Protein AF-B0MIW6-F1 (afdb_monomer_lite)

Structure (mmCIF, N/CA/C/O backbone):
data_AF-B0MIW6-F1
#
_entry.id   AF-B0MIW6-F1
#
loop_
_atom_site.group_PDB
_atom_site.id
_atom_site.type_symbol
_atom_site.label_atom_id
_atom_site.label_alt_id
_atom_site.label_comp_id
_atom_site.label_asym_id
_atom_site.label_entity_id
_atom_site.label_seq_id
_atom_site.pdbx_PDB_ins_code
_atom_site.Cartn_x
_atom_site.Cartn_y
_atom_site.Cartn_z
_atom_site.occupancy
_atom_site.B_iso_or_equiv
_atom_site.auth_seq_id
_atom_site.auth_comp_id
_atom_site.auth_asym_id
_atom_site.auth_atom_id
_atom_site.pdbx_PDB_model_num
ATOM 1 N N . MET A 1 1 ? -12.051 -7.399 41.836 1.00 71.19 1 MET A N 1
ATOM 2 C CA . MET A 1 1 ? -12.813 -6.845 40.697 1.00 71.19 1 MET A CA 1
ATOM 3 C C . MET A 1 1 ? -12.031 -7.025 39.399 1.00 71.19 1 MET A C 1
ATOM 5 O O . MET A 1 1 ? -12.498 -7.758 38.540 1.00 71.19 1 MET A O 1
ATOM 9 N N . GLU A 1 2 ? -10.812 -6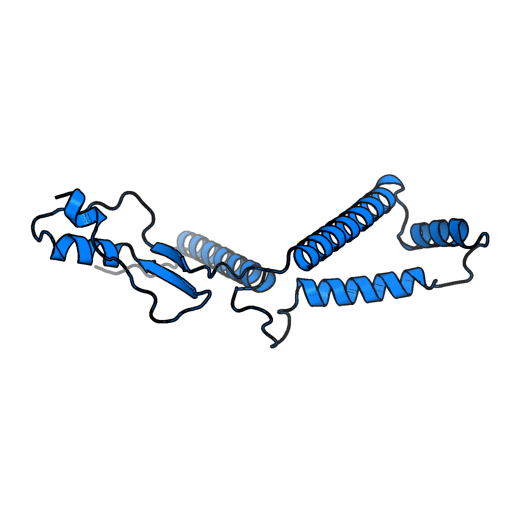.485 39.300 1.00 76.56 2 GLU A N 1
ATOM 10 C CA . GLU A 1 2 ? -9.980 -6.541 38.082 1.00 76.56 2 GLU A CA 1
ATOM 11 C C . GLU A 1 2 ? -9.798 -7.938 37.471 1.00 76.56 2 GLU A C 1
ATOM 13 O O . GLU A 1 2 ? -9.901 -8.100 36.260 1.00 76.56 2 GLU A O 1
ATOM 18 N N . GLN A 1 3 ? -9.556 -8.963 38.292 1.00 78.12 3 GLN A N 1
ATOM 19 C CA . GLN A 1 3 ? -9.298 -10.321 37.799 1.00 78.12 3 GLN A CA 1
ATOM 20 C C . GLN A 1 3 ? -10.524 -10.940 37.106 1.00 78.12 3 GLN A C 1
ATOM 22 O O . GLN A 1 3 ? -10.390 -11.562 36.059 1.00 78.12 3 GLN A O 1
ATOM 27 N N . LYS A 1 4 ? -11.732 -10.673 37.626 1.00 77.81 4 LYS A N 1
ATOM 28 C CA . LYS A 1 4 ? -12.996 -11.130 37.023 1.00 77.81 4 LYS A CA 1
ATOM 29 C C . LYS A 1 4 ? -13.295 -10.420 35.703 1.00 77.81 4 LYS A C 1
ATOM 31 O O . LYS A 1 4 ? -13.831 -11.035 34.793 1.00 77.81 4 LYS A O 1
ATOM 36 N N . VAL A 1 5 ? -12.930 -9.140 35.601 1.00 81.94 5 VAL A N 1
ATOM 37 C CA . VAL A 1 5 ? -13.078 -8.354 34.367 1.00 81.94 5 VAL A CA 1
ATOM 38 C C . VAL A 1 5 ? -12.097 -8.833 33.293 1.00 81.94 5 VAL A C 1
ATOM 40 O O . VAL A 1 5 ? -12.486 -8.973 32.141 1.00 81.94 5 VAL A O 1
ATOM 43 N N . LYS A 1 6 ? -10.847 -9.151 33.660 1.00 81.38 6 LYS A N 1
ATOM 44 C CA . LYS A 1 6 ? -9.834 -9.665 32.717 1.00 81.38 6 LYS A CA 1
ATOM 45 C C . LYS A 1 6 ? -10.194 -11.024 32.113 1.00 81.38 6 LYS A C 1
ATOM 47 O O . LYS A 1 6 ? -9.822 -11.297 30.978 1.00 81.38 6 LYS A O 1
ATOM 52 N N . GLU A 1 7 ? -10.892 -11.870 32.861 1.00 84.62 7 GLU A N 1
ATOM 53 C CA . GLU A 1 7 ? -11.321 -13.199 32.404 1.00 84.62 7 GLU A CA 1
ATOM 54 C C . GLU A 1 7 ? -12.681 -13.182 31.687 1.00 84.62 7 GLU A C 1
ATOM 56 O O . GLU A 1 7 ? -13.115 -14.201 31.141 1.00 84.62 7 GLU A O 1
ATOM 61 N N . ALA A 1 8 ? -13.363 -12.033 31.668 1.00 84.31 8 ALA A N 1
ATOM 62 C CA . ALA A 1 8 ? -14.667 -11.896 31.045 1.00 84.31 8 ALA A CA 1
ATOM 63 C C . ALA A 1 8 ? -14.569 -12.069 29.525 1.00 84.31 8 ALA A C 1
ATOM 65 O O . ALA A 1 8 ? -13.761 -11.437 28.840 1.00 84.31 8 ALA A O 1
ATOM 66 N N . LYS A 1 9 ? -15.428 -12.930 28.975 1.00 82.25 9 LYS A N 1
ATOM 67 C CA . LYS A 1 9 ? -15.506 -13.131 27.529 1.00 82.25 9 LYS A CA 1
ATOM 68 C C . LYS A 1 9 ? -16.224 -11.948 26.898 1.00 82.25 9 LYS A C 1
ATOM 70 O O . LYS A 1 9 ? -17.437 -11.830 27.007 1.00 82.25 9 LYS A O 1
ATOM 75 N N . LEU A 1 10 ? -15.463 -11.112 26.208 1.00 83.12 10 LEU A N 1
ATOM 76 C CA . LEU A 1 10 ? -15.995 -9.948 25.512 1.00 83.12 10 LEU A CA 1
ATOM 77 C C . LEU A 1 10 ? -16.726 -10.320 24.215 1.00 83.12 10 LEU A C 1
ATOM 79 O O . LEU A 1 10 ? -17.804 -9.808 23.929 1.00 83.12 10 LEU A O 1
ATOM 83 N N . PHE A 1 11 ? -16.125 -11.200 23.414 1.00 80.75 11 PHE A N 1
ATOM 84 C CA . PHE A 1 11 ? -16.628 -11.535 22.089 1.00 80.75 11 PHE A CA 1
ATOM 85 C C . PHE A 1 11 ? -16.240 -12.957 21.683 1.00 80.75 11 PHE A C 1
ATOM 87 O O . PHE A 1 11 ? -15.196 -13.473 22.090 1.00 80.75 11 PHE A O 1
ATOM 94 N N . HIS A 1 12 ? -17.090 -13.598 20.882 1.00 78.12 12 HIS A N 1
ATOM 95 C CA . HIS A 1 12 ? -16.858 -14.935 20.352 1.00 78.12 12 HIS A CA 1
ATOM 96 C C . HIS A 1 12 ? -17.161 -14.965 18.855 1.00 78.12 12 HIS A C 1
ATOM 98 O O . HIS A 1 12 ? -18.301 -14.742 18.448 1.00 78.12 12 HIS A O 1
ATOM 104 N N . PHE A 1 13 ? -16.148 -15.290 18.052 1.00 76.88 13 PHE A N 1
ATOM 105 C CA . PHE A 1 13 ? -16.298 -15.487 16.613 1.00 76.88 13 PHE A CA 1
ATOM 106 C C . PHE A 1 13 ? -17.179 -16.712 16.339 1.00 76.88 13 PHE A C 1
ATOM 108 O O . PHE A 1 13 ? -16.883 -17.814 16.803 1.00 76.88 13 PHE A O 1
ATOM 115 N N . LYS A 1 14 ? -18.281 -16.525 15.600 1.00 68.56 14 LYS A N 1
ATOM 116 C CA . LYS A 1 14 ? -19.232 -17.607 15.278 1.00 68.56 14 LYS A CA 1
ATOM 117 C C . LYS A 1 14 ? -18.719 -18.553 14.191 1.00 68.56 14 LYS A C 1
ATOM 119 O O . LYS A 1 14 ? -19.185 -19.690 14.121 1.00 68.56 14 LYS A O 1
ATOM 124 N N . LYS A 1 15 ? -17.797 -18.107 13.337 1.00 66.56 15 LYS A N 1
ATOM 125 C CA . LYS A 1 15 ? -17.209 -18.910 12.262 1.00 66.56 15 LYS A CA 1
ATOM 126 C C . LYS A 1 15 ? -15.709 -19.098 12.473 1.00 66.56 15 LYS A C 1
ATOM 128 O O . LYS A 1 15 ? -15.025 -18.266 13.059 1.00 66.56 15 LYS A O 1
ATOM 133 N N . ARG A 1 16 ? -15.211 -20.232 11.974 1.00 58.59 16 ARG A N 1
ATOM 134 C CA . ARG A 1 16 ? -13.782 -20.476 11.753 1.00 58.59 16 ARG A CA 1
ATOM 135 C C . ARG A 1 16 ? -13.414 -19.899 10.389 1.00 58.59 16 ARG A C 1
ATOM 137 O O . ARG A 1 16 ? -14.005 -20.302 9.387 1.00 58.59 16 ARG A O 1
ATOM 144 N N . GLY A 1 17 ? -12.520 -18.920 10.377 1.00 60.94 17 GLY A N 1
ATOM 145 C CA . GLY A 1 17 ? -12.056 -18.231 9.180 1.00 60.94 17 GLY A CA 1
ATOM 146 C C . GLY A 1 17 ? -11.331 -16.932 9.524 1.00 60.94 17 GLY A C 1
ATOM 147 O O . GLY A 1 17 ? -11.338 -16.492 10.674 1.00 60.94 17 GLY A O 1
ATOM 148 N N . ASN A 1 18 ? -10.694 -16.326 8.519 1.00 60.25 18 ASN A N 1
ATOM 149 C CA . ASN A 1 18 ? -10.123 -14.988 8.649 1.00 60.25 18 ASN A CA 1
ATOM 150 C C . ASN A 1 18 ? -11.259 -13.958 8.710 1.00 60.25 18 ASN A C 1
ATOM 152 O O . ASN A 1 18 ? -11.697 -13.468 7.673 1.00 60.25 18 ASN A O 1
ATOM 156 N N . GLU A 1 19 ? -11.751 -13.659 9.909 1.00 70.12 19 GLU A N 1
ATOM 157 C CA . GLU A 1 19 ? -12.807 -12.669 10.133 1.00 70.12 19 GLU A CA 1
ATOM 158 C C . GLU A 1 19 ? -12.241 -11.420 10.816 1.00 70.12 19 GLU A C 1
ATOM 160 O O . GLU A 1 19 ? -11.416 -11.487 11.733 1.00 70.12 19 GLU A O 1
ATOM 165 N N . ARG A 1 20 ? -12.698 -10.261 10.336 1.00 77.69 20 ARG A N 1
ATOM 166 C CA . ARG A 1 20 ? -12.446 -8.945 10.917 1.00 77.69 20 ARG A CA 1
ATOM 167 C C . ARG A 1 20 ? -13.773 -8.418 11.433 1.00 77.69 20 ARG A C 1
ATOM 169 O O . ARG A 1 20 ? -14.681 -8.193 10.639 1.00 77.69 20 ARG A O 1
ATOM 176 N N . GLU A 1 21 ? -13.855 -8.162 12.729 1.00 81.19 21 GLU A N 1
ATOM 177 C CA . GLU A 1 21 ? -15.021 -7.518 13.326 1.00 81.19 21 GLU A CA 1
ATOM 178 C C . GLU A 1 21 ? -14.631 -6.228 14.039 1.00 81.19 21 GLU A C 1
ATOM 180 O O . GLU A 1 21 ? -13.548 -6.109 14.615 1.00 81.19 21 GLU A O 1
ATOM 185 N N . ILE A 1 22 ? -15.522 -5.244 13.963 1.00 84.44 22 ILE A N 1
ATOM 186 C CA . ILE A 1 22 ? -15.401 -3.978 14.681 1.00 84.44 22 ILE A CA 1
ATOM 187 C C . ILE A 1 22 ? -16.253 -4.109 15.936 1.00 84.44 22 ILE A C 1
ATOM 189 O O . ILE A 1 22 ? -17.450 -4.381 15.850 1.00 84.44 22 ILE A O 1
ATOM 193 N N . ILE A 1 23 ? -15.631 -3.942 17.097 1.00 86.44 23 ILE A N 1
ATOM 194 C CA . ILE A 1 23 ? -16.291 -4.014 18.394 1.00 86.44 23 ILE A CA 1
ATOM 195 C C . ILE A 1 23 ? -16.258 -2.624 19.012 1.00 86.44 23 ILE A C 1
ATOM 197 O O . ILE A 1 23 ? -15.194 -2.025 19.163 1.00 86.44 23 ILE A O 1
ATOM 201 N N . SER A 1 24 ? -17.435 -2.140 19.399 1.00 88.25 24 SER A N 1
ATOM 202 C CA . SER A 1 24 ? -17.553 -0.896 20.148 1.00 88.25 24 SER A CA 1
ATOM 203 C C . SER A 1 24 ? -17.189 -1.096 21.613 1.00 88.25 24 SER A C 1
ATOM 205 O O . SER A 1 24 ? -17.552 -2.104 22.231 1.00 88.25 24 SER A O 1
ATOM 207 N N . ILE A 1 25 ? -16.534 -0.100 22.207 1.00 88.62 25 ILE A N 1
ATOM 208 C CA . ILE A 1 25 ? -16.198 -0.051 23.629 1.00 88.62 25 ILE A CA 1
ATOM 209 C C . ILE A 1 25 ? -17.440 -0.199 24.502 1.00 88.62 25 ILE A C 1
ATOM 211 O O . ILE A 1 25 ? -17.364 -0.792 25.575 1.00 88.62 25 ILE A O 1
ATOM 215 N N . LEU A 1 26 ? -18.607 0.242 24.022 1.00 88.69 26 LEU A N 1
ATOM 216 C CA . LEU A 1 26 ? -19.876 0.082 24.728 1.00 88.69 26 LEU A CA 1
ATOM 217 C C . LEU A 1 26 ? -20.187 -1.389 25.029 1.00 88.69 26 LEU A C 1
ATOM 219 O O . LEU A 1 26 ? -20.735 -1.683 26.089 1.00 88.69 26 LEU A O 1
ATOM 223 N N . LYS A 1 27 ? -19.761 -2.323 24.166 1.00 86.81 27 LYS A N 1
ATOM 224 C CA . LYS A 1 27 ? -19.891 -3.760 24.430 1.00 86.81 27 LYS A CA 1
ATOM 225 C C . LYS A 1 27 ? -19.025 -4.203 25.608 1.00 86.81 27 LYS A C 1
ATOM 227 O O . LYS A 1 27 ? -19.455 -5.021 26.414 1.00 86.81 27 LYS A O 1
ATOM 232 N N . ALA A 1 28 ? -17.826 -3.638 25.743 1.00 86.38 28 ALA A N 1
ATOM 233 C CA . ALA A 1 28 ? -16.974 -3.882 26.901 1.00 86.38 28 ALA A CA 1
ATOM 234 C C . ALA A 1 28 ? -17.563 -3.263 28.175 1.00 86.38 28 ALA A C 1
ATOM 236 O O . ALA A 1 28 ? -17.564 -3.913 29.218 1.00 86.38 28 ALA A O 1
ATOM 237 N N . V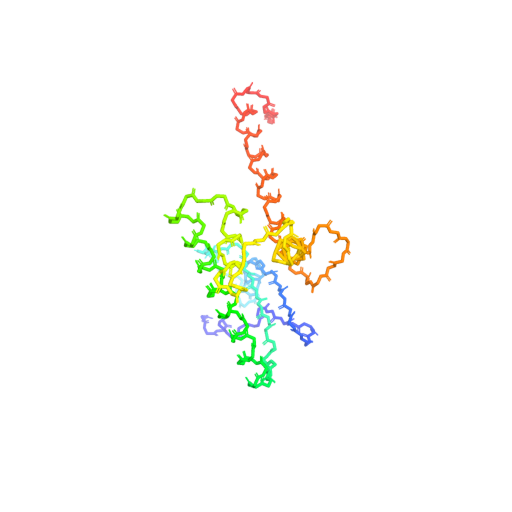AL A 1 29 ? -18.126 -2.052 28.088 1.00 88.06 29 VAL A N 1
ATOM 238 C CA . VAL A 1 29 ? -18.816 -1.410 29.219 1.00 88.06 29 VAL A CA 1
ATOM 239 C C . VAL A 1 29 ? -20.012 -2.245 29.684 1.00 88.06 29 VAL A C 1
ATOM 241 O O . VAL A 1 29 ? -20.199 -2.413 30.886 1.00 88.06 29 VAL A O 1
ATOM 244 N N . GLU A 1 30 ? -20.797 -2.798 28.756 1.00 87.19 30 GLU A N 1
ATOM 245 C CA . GLU A 1 30 ? -21.926 -3.686 29.057 1.00 87.19 30 GLU A CA 1
ATOM 246 C C . GLU A 1 30 ? -21.468 -4.920 29.849 1.00 87.19 30 GLU A C 1
ATOM 248 O O . GLU A 1 30 ? -21.987 -5.174 30.935 1.00 87.19 30 GLU A O 1
ATOM 253 N N . VAL A 1 31 ? -20.427 -5.619 29.380 1.00 86.94 31 VAL A N 1
ATOM 254 C CA . VAL A 1 31 ? -19.875 -6.803 30.065 1.00 86.94 31 VAL A CA 1
ATOM 255 C C . VAL A 1 31 ? -19.316 -6.453 31.451 1.00 86.94 31 VAL A C 1
ATOM 257 O O . VAL A 1 31 ? -19.496 -7.212 32.402 1.00 86.94 31 VAL A O 1
ATOM 260 N N . ILE A 1 32 ? -18.671 -5.292 31.612 1.00 87.81 32 ILE A N 1
ATOM 261 C CA . ILE A 1 32 ? -18.179 -4.837 32.925 1.00 87.81 32 ILE A CA 1
ATOM 262 C C . ILE A 1 32 ? -19.351 -4.568 33.879 1.00 87.81 32 ILE A C 1
ATOM 264 O O . ILE A 1 32 ? -19.305 -4.984 35.038 1.00 87.81 32 ILE A O 1
ATOM 268 N N . LYS A 1 33 ? -20.422 -3.930 33.391 1.00 86.88 33 LYS A N 1
ATOM 269 C CA . LYS A 1 33 ? -21.622 -3.629 34.186 1.00 86.88 33 LYS A CA 1
ATOM 270 C C . LYS A 1 33 ? -22.442 -4.869 34.550 1.00 86.88 33 LYS A C 1
ATOM 272 O O . LYS A 1 33 ? -23.119 -4.858 35.577 1.00 86.88 33 LYS A O 1
ATOM 277 N N . GLU A 1 34 ? -22.382 -5.940 33.757 1.00 86.75 34 GLU A N 1
ATOM 278 C CA . GLU A 1 34 ? -22.959 -7.240 34.132 1.00 86.75 34 GLU A CA 1
ATOM 279 C C . GLU A 1 34 ? -22.239 -7.867 35.336 1.00 86.75 34 GLU A C 1
ATOM 281 O O . GLU A 1 34 ? -22.879 -8.509 36.172 1.00 86.75 34 GLU A O 1
ATOM 286 N N . ILE A 1 35 ? -20.924 -7.658 35.454 1.00 85.62 35 ILE A N 1
ATOM 287 C CA . ILE A 1 35 ? -20.109 -8.168 36.567 1.00 85.62 35 ILE A CA 1
ATOM 288 C C . ILE A 1 35 ? -20.297 -7.307 37.821 1.00 85.62 35 ILE A C 1
ATOM 290 O O . ILE A 1 35 ? -20.392 -7.850 38.924 1.00 85.62 35 ILE A O 1
ATOM 294 N N . ASP A 1 36 ? -20.342 -5.982 37.664 1.00 86.38 36 ASP A N 1
ATOM 295 C CA . ASP A 1 36 ? -20.560 -5.035 38.756 1.00 86.38 36 ASP A CA 1
ATOM 296 C C . ASP A 1 36 ? -21.387 -3.825 38.298 1.00 86.38 36 ASP A C 1
ATOM 298 O O . ASP A 1 36 ? -20.921 -2.957 37.561 1.00 86.38 36 ASP A O 1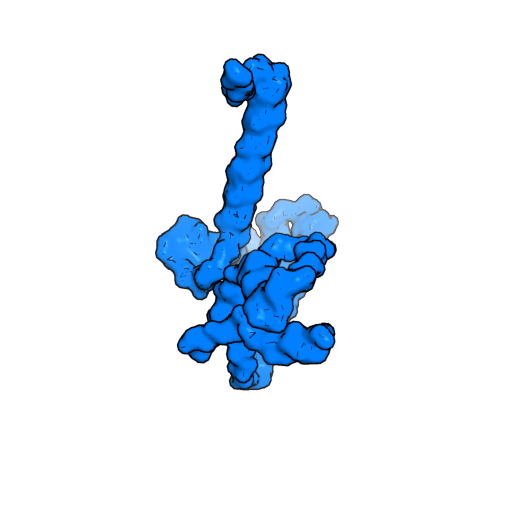
ATOM 302 N N . LYS A 1 37 ? -22.626 -3.743 38.793 1.00 83.12 37 LYS A N 1
ATOM 303 C CA . LYS A 1 37 ? -23.570 -2.668 38.453 1.00 83.12 37 LYS A CA 1
ATOM 304 C C . LYS A 1 37 ? -23.201 -1.311 39.055 1.00 83.12 37 LYS A C 1
ATOM 306 O O . LYS A 1 37 ? -23.746 -0.302 38.618 1.00 83.12 37 LYS A O 1
ATOM 311 N N . THR A 1 38 ? -22.332 -1.285 40.064 1.00 84.38 38 THR A N 1
ATOM 312 C CA . THR A 1 38 ? -21.901 -0.059 40.751 1.00 84.38 38 THR A CA 1
ATOM 313 C C . THR A 1 38 ? -20.591 0.505 40.210 1.00 84.38 38 THR A C 1
ATOM 315 O O . THR A 1 38 ? -20.181 1.587 40.620 1.00 84.38 38 THR A O 1
ATOM 318 N N . ALA A 1 39 ? -19.947 -0.196 39.274 1.00 83.06 39 ALA A N 1
ATOM 319 C CA . ALA A 1 39 ? -18.700 0.246 38.674 1.00 83.06 39 ALA A CA 1
ATOM 320 C C . ALA A 1 39 ? -18.922 1.420 37.706 1.00 83.06 39 ALA A C 1
ATOM 322 O O . ALA A 1 39 ? -19.706 1.335 36.754 1.00 83.06 39 ALA A O 1
ATOM 323 N N . GLU A 1 40 ? -18.182 2.504 37.922 1.00 83.81 40 GLU A N 1
ATOM 324 C CA . GLU A 1 40 ? -18.067 3.605 36.972 1.00 83.81 40 GLU A CA 1
ATOM 325 C C . GLU A 1 40 ? -16.968 3.277 35.954 1.00 83.81 40 GLU A C 1
ATOM 327 O O . GLU A 1 40 ? -15.837 2.955 36.323 1.00 83.81 40 GLU A O 1
ATOM 332 N N . VAL A 1 41 ? -17.307 3.318 34.664 1.00 85.06 41 VAL A N 1
ATOM 333 C CA . VAL A 1 41 ? -16.377 2.991 33.577 1.00 85.06 41 VAL A CA 1
ATOM 334 C C . VAL A 1 41 ? -16.057 4.261 32.809 1.00 85.06 41 VAL A C 1
ATOM 336 O O . VAL A 1 41 ? -16.937 4.844 32.179 1.00 85.06 41 VAL A O 1
ATOM 339 N N . VAL A 1 42 ? -14.788 4.659 32.838 1.00 87.44 42 VAL A N 1
ATOM 340 C CA . VAL A 1 42 ? -14.260 5.786 32.066 1.00 87.44 42 VAL A CA 1
ATOM 341 C C . VAL A 1 42 ? -13.413 5.226 30.929 1.00 87.44 42 VAL A C 1
ATOM 343 O O . VAL A 1 42 ? -12.403 4.564 31.170 1.00 87.44 42 VAL A O 1
ATOM 346 N N . ASN A 1 43 ? -13.827 5.471 29.684 1.00 87.38 43 ASN A N 1
ATOM 347 C CA . ASN A 1 43 ? -13.031 5.096 28.521 1.00 87.38 43 ASN A CA 1
ATOM 348 C C . ASN A 1 43 ? -11.854 6.073 28.359 1.00 87.38 43 ASN A C 1
ATOM 350 O O . ASN A 1 43 ? -12.067 7.274 28.230 1.00 87.38 43 ASN A O 1
ATOM 354 N N . MET A 1 44 ? -10.624 5.554 28.349 1.00 89.19 44 MET A N 1
ATOM 355 C CA . MET A 1 44 ? -9.407 6.331 28.060 1.00 89.19 44 MET A CA 1
ATOM 356 C C . MET A 1 44 ? -8.829 6.041 26.663 1.00 89.19 44 MET A C 1
ATOM 358 O O . MET A 1 44 ? -7.762 6.548 26.325 1.00 89.19 44 MET A O 1
ATOM 362 N N . GLY A 1 45 ? -9.483 5.185 25.873 1.00 86.88 45 GLY A N 1
ATOM 363 C CA . GLY A 1 45 ? -9.014 4.727 24.567 1.00 86.88 45 GLY A CA 1
ATOM 364 C C . GLY A 1 45 ? -10.011 4.990 23.432 1.00 86.88 45 GLY A C 1
ATOM 365 O O . GLY A 1 45 ? -10.977 5.731 23.608 1.00 86.88 45 GLY A O 1
ATOM 366 N N . PRO A 1 46 ? -9.783 4.380 22.256 1.00 86.81 46 PRO A N 1
ATOM 367 C CA . PRO A 1 46 ? -10.686 4.489 21.113 1.00 86.81 46 PRO A CA 1
ATOM 368 C C . PRO A 1 46 ? -12.097 3.987 21.441 1.00 86.81 46 PRO A C 1
ATOM 370 O O . PRO A 1 46 ? -12.261 3.042 22.213 1.00 86.81 46 PRO A O 1
ATOM 373 N N . GLU A 1 47 ? -13.113 4.603 20.837 1.00 89.56 47 GLU A N 1
ATOM 374 C CA . GLU A 1 47 ? -14.514 4.193 21.010 1.00 89.56 47 GLU A CA 1
ATOM 375 C C . GLU A 1 47 ? -14.827 2.873 20.304 1.00 89.56 47 GLU A C 1
ATOM 377 O O . GLU A 1 47 ? -15.630 2.090 20.801 1.00 89.56 47 GLU A O 1
ATOM 382 N N . ASP A 1 48 ? -14.133 2.584 19.206 1.00 89.31 48 ASP A N 1
ATOM 383 C CA . ASP A 1 48 ? -14.247 1.334 18.469 1.00 89.31 48 ASP A CA 1
ATOM 384 C C . ASP A 1 48 ? -12.859 0.738 18.232 1.00 89.31 48 ASP A C 1
ATOM 386 O O . ASP A 1 48 ? -11.882 1.443 17.962 1.00 89.31 48 ASP A O 1
ATOM 390 N N . PHE A 1 49 ? -12.766 -0.586 18.304 1.00 86.94 49 PHE A N 1
ATOM 391 C CA . PHE A 1 49 ? -11.543 -1.322 18.007 1.00 86.94 49 PHE A CA 1
ATOM 392 C C . PHE A 1 49 ? -11.835 -2.521 17.115 1.00 86.94 49 PHE A C 1
ATOM 394 O O . PHE A 1 49 ? -12.926 -3.086 17.102 1.00 86.94 49 PHE A O 1
ATOM 401 N N . ILE A 1 50 ? -10.830 -2.912 16.339 1.00 86.44 50 ILE A N 1
ATOM 402 C CA . ILE A 1 50 ? -10.961 -3.980 15.356 1.00 86.44 50 ILE A CA 1
ATOM 403 C C . ILE A 1 50 ? -10.299 -5.239 15.907 1.00 86.44 50 ILE A C 1
ATOM 405 O O . ILE A 1 50 ? -9.115 -5.223 16.246 1.00 86.44 50 ILE A O 1
ATOM 409 N N . VAL A 1 51 ? -11.044 -6.341 15.953 1.00 85.25 51 VAL A N 1
ATOM 410 C CA . VAL A 1 51 ? -10.525 -7.657 16.329 1.00 85.25 51 VAL A CA 1
ATOM 411 C C . VAL A 1 51 ? -10.427 -8.521 15.081 1.00 85.25 51 VAL A C 1
ATOM 413 O O . VAL A 1 51 ? -11.403 -8.724 14.360 1.00 85.25 51 VAL A O 1
ATOM 416 N N . TYR A 1 52 ? -9.225 -9.030 14.833 1.00 80.00 52 TYR A N 1
ATOM 417 C CA . TYR A 1 52 ? -8.934 -9.909 13.710 1.00 80.00 52 TYR A CA 1
ATOM 418 C C . TYR A 1 52 ? -8.688 -11.322 14.221 1.00 80.00 52 TYR A C 1
ATOM 420 O O . TYR A 1 52 ? -7.725 -11.560 14.955 1.00 80.00 52 TYR A O 1
ATOM 428 N N . LEU A 1 53 ? -9.517 -12.271 13.795 1.00 77.06 53 LEU A N 1
ATOM 429 C CA . LEU A 1 53 ? -9.203 -13.685 13.927 1.00 77.06 53 LEU A CA 1
ATOM 430 C C . LEU A 1 53 ? -8.400 -14.091 12.695 1.00 77.06 53 LEU A C 1
ATOM 432 O O . LEU A 1 53 ? -8.928 -14.098 11.589 1.00 77.06 53 LEU A O 1
ATOM 436 N N . LYS A 1 54 ? -7.118 -14.413 12.871 1.00 69.69 54 LYS A N 1
ATOM 437 C CA . LYS A 1 54 ? -6.286 -14.937 11.785 1.00 69.69 54 LYS A CA 1
ATOM 438 C C . LYS A 1 54 ? -6.040 -16.417 12.007 1.00 69.69 54 LYS A C 1
ATOM 440 O O . LYS A 1 54 ? -5.340 -16.796 12.947 1.00 69.69 54 LYS A O 1
ATOM 445 N N . GLU A 1 55 ? -6.577 -17.255 11.129 1.00 68.00 55 GLU A N 1
ATOM 446 C CA . GLU A 1 55 ? -6.189 -18.659 11.107 1.00 68.00 55 GLU A CA 1
ATOM 447 C C . GLU A 1 55 ? -4.742 -18.745 10.617 1.00 68.00 55 GLU A C 1
ATOM 449 O O . GLU A 1 55 ? -4.398 -18.279 9.525 1.00 68.00 55 GLU A O 1
ATOM 454 N N . VAL A 1 56 ? -3.865 -19.322 11.442 1.00 61.84 56 VAL A N 1
ATOM 455 C CA . VAL A 1 56 ? -2.470 -19.568 11.066 1.00 61.84 56 VAL A CA 1
ATOM 456 C C . VAL A 1 56 ? -2.459 -20.702 10.045 1.00 61.84 56 VAL A C 1
ATOM 458 O O . VAL A 1 56 ? -2.242 -21.868 10.367 1.00 61.84 56 VAL A O 1
ATOM 461 N N . THR A 1 57 ? -2.731 -20.358 8.790 1.00 61.69 57 THR A N 1
ATOM 462 C CA . THR A 1 57 ? -2.535 -21.269 7.669 1.00 61.69 57 THR A CA 1
ATOM 463 C C . THR A 1 57 ? -1.038 -21.511 7.537 1.00 61.69 57 THR A C 1
ATOM 465 O O . THR A 1 57 ? -0.259 -2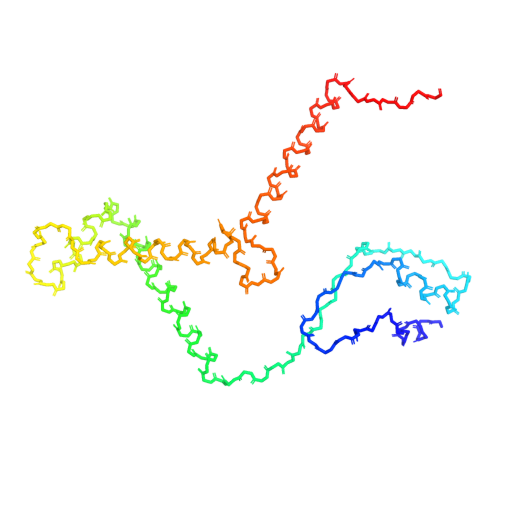0.585 7.306 1.00 61.69 57 THR A O 1
ATOM 468 N N . GLN A 1 58 ? -0.627 -22.765 7.707 1.00 59.81 58 GLN A N 1
ATOM 469 C CA . GLN A 1 58 ? 0.737 -23.213 7.446 1.00 59.81 58 GLN A CA 1
ATOM 470 C C . GLN A 1 58 ? 0.971 -23.175 5.928 1.00 59.81 58 GLN A C 1
ATOM 472 O O . GLN A 1 58 ? 0.790 -24.175 5.231 1.00 59.81 58 GLN A O 1
ATOM 477 N N . GLU A 1 59 ? 1.321 -22.005 5.384 1.00 63.75 59 GLU A N 1
ATOM 478 C CA . GLU A 1 59 ? 1.762 -21.918 3.992 1.00 63.75 59 GLU A CA 1
ATOM 479 C C . GLU A 1 59 ? 3.030 -22.765 3.799 1.00 63.75 59 GLU A C 1
ATOM 481 O O . GLU A 1 59 ? 3.930 -22.810 4.644 1.00 63.75 59 GLU A O 1
ATOM 486 N N . LYS A 1 60 ? 3.128 -23.441 2.650 1.00 77.44 60 LYS A N 1
ATOM 487 C CA . LYS A 1 60 ? 4.335 -24.190 2.290 1.00 77.44 60 LYS A CA 1
ATOM 488 C C . LYS A 1 60 ? 5.502 -23.204 2.177 1.00 77.44 60 LYS A C 1
ATOM 490 O O . LYS A 1 60 ? 5.471 -22.313 1.330 1.00 77.44 60 LYS A O 1
ATOM 495 N N . LYS A 1 61 ? 6.555 -23.396 2.982 1.00 81.44 61 LYS A N 1
ATOM 496 C CA . LYS A 1 61 ? 7.720 -22.488 3.069 1.00 81.44 61 LYS A CA 1
ATOM 497 C C . LYS A 1 61 ? 8.300 -22.098 1.700 1.00 81.44 61 LYS A C 1
ATOM 499 O O . LYS A 1 61 ? 8.646 -20.941 1.497 1.00 81.44 61 LYS A O 1
ATOM 504 N N . TRP A 1 62 ? 8.354 -23.028 0.741 1.00 86.75 62 TRP A N 1
ATOM 505 C CA . TRP A 1 62 ? 8.882 -22.763 -0.606 1.00 86.75 62 TRP A CA 1
ATOM 506 C C . TRP A 1 62 ? 8.056 -21.737 -1.397 1.00 86.75 62 TRP A C 1
ATOM 508 O O . TRP A 1 62 ? 8.628 -20.897 -2.086 1.00 86.75 62 TRP A O 1
ATOM 518 N N . ALA A 1 63 ? 6.725 -21.758 -1.269 1.00 85.44 63 ALA A N 1
ATOM 519 C CA . ALA A 1 63 ? 5.848 -20.815 -1.959 1.00 85.44 63 ALA A CA 1
ATOM 520 C C . ALA A 1 63 ? 6.028 -19.398 -1.395 1.00 85.44 63 ALA A C 1
ATOM 522 O O . ALA A 1 63 ? 6.026 -18.426 -2.145 1.00 85.44 63 ALA A O 1
ATOM 523 N N . HIS A 1 64 ? 6.264 -19.288 -0.085 1.00 85.25 64 HIS A N 1
ATOM 524 C CA . HIS A 1 64 ? 6.580 -18.021 0.567 1.00 85.25 64 HIS A CA 1
ATOM 525 C C . HIS A 1 64 ? 7.914 -17.440 0.073 1.00 85.25 64 HIS A C 1
ATOM 527 O O . HIS A 1 64 ? 7.975 -16.269 -0.293 1.00 85.25 64 HIS A O 1
ATOM 533 N N . TYR A 1 65 ? 8.969 -18.258 -0.021 1.00 90.19 65 TYR A N 1
ATOM 534 C CA . TYR A 1 65 ? 10.253 -17.810 -0.578 1.00 90.19 65 TYR A CA 1
ATOM 535 C C . TYR A 1 65 ? 10.145 -17.387 -2.046 1.00 90.19 65 TYR A C 1
ATOM 537 O O . TYR A 1 65 ? 10.744 -16.384 -2.424 1.00 90.19 65 TYR A O 1
ATOM 545 N N . LEU A 1 66 ? 9.351 -18.091 -2.859 1.00 91.62 66 LEU A N 1
ATOM 546 C CA . LEU A 1 66 ? 9.115 -17.707 -4.252 1.00 91.62 66 LEU A CA 1
ATOM 547 C C . LEU A 1 66 ? 8.395 -16.352 -4.357 1.00 91.62 66 LEU A C 1
ATOM 549 O O . LEU A 1 66 ? 8.794 -15.517 -5.166 1.00 91.62 66 LEU A O 1
ATOM 553 N N . LYS A 1 67 ? 7.382 -16.101 -3.511 1.00 88.19 67 LYS A N 1
ATOM 554 C CA . LYS A 1 67 ? 6.709 -14.792 -3.423 1.00 88.19 67 LYS A CA 1
ATOM 555 C C . LYS A 1 67 ? 7.707 -13.685 -3.063 1.00 88.19 67 LYS A C 1
ATOM 557 O O . LYS A 1 67 ? 7.732 -12.661 -3.738 1.00 88.19 67 LYS A O 1
ATOM 562 N N . ILE A 1 68 ? 8.552 -13.905 -2.050 1.00 92.06 68 ILE A N 1
ATOM 563 C CA . ILE A 1 68 ? 9.586 -12.936 -1.646 1.00 92.06 68 ILE A CA 1
ATOM 564 C C . ILE A 1 68 ? 10.546 -12.661 -2.803 1.00 92.06 68 ILE A C 1
ATOM 566 O O . ILE A 1 68 ? 10.786 -11.503 -3.126 1.00 92.06 68 ILE A O 1
ATOM 570 N N . ALA A 1 69 ? 11.064 -13.706 -3.451 1.00 94.25 69 ALA A N 1
ATOM 571 C CA . ALA A 1 69 ? 11.971 -13.556 -4.584 1.00 94.25 69 ALA A CA 1
ATOM 572 C C . ALA A 1 69 ? 11.324 -12.747 -5.720 1.00 94.25 69 ALA A C 1
ATOM 574 O O . ALA A 1 69 ? 11.961 -11.853 -6.270 1.00 94.25 69 ALA A O 1
ATOM 575 N N . GLY A 1 70 ? 10.045 -12.997 -6.018 1.00 92.25 70 GLY A N 1
ATOM 576 C CA . GLY A 1 70 ? 9.276 -12.211 -6.983 1.00 92.25 70 GLY A CA 1
ATOM 577 C C . GLY A 1 70 ? 9.191 -10.730 -6.606 1.00 92.25 70 GLY A C 1
ATOM 578 O O . GLY A 1 70 ? 9.502 -9.874 -7.431 1.00 92.25 70 GLY A O 1
ATOM 579 N N . VAL A 1 71 ? 8.846 -10.420 -5.352 1.00 91.81 71 VAL A N 1
ATOM 580 C CA . VAL A 1 71 ? 8.797 -9.033 -4.852 1.00 91.81 71 VAL A CA 1
ATOM 581 C C . VAL A 1 71 ? 10.170 -8.363 -4.944 1.00 91.81 71 VAL A C 1
ATOM 583 O O . VAL A 1 71 ? 10.262 -7.234 -5.419 1.00 91.81 71 VAL A O 1
ATOM 586 N N . CYS A 1 72 ? 11.243 -9.057 -4.555 1.00 95.06 72 CYS A N 1
ATOM 587 C CA . CYS A 1 72 ? 12.606 -8.539 -4.657 1.00 95.06 72 CYS A CA 1
ATOM 588 C C . CYS A 1 72 ? 13.011 -8.246 -6.106 1.00 95.06 72 CYS A C 1
ATOM 590 O O . CYS A 1 72 ? 13.610 -7.205 -6.356 1.00 95.06 72 CYS A O 1
ATOM 592 N N . LEU A 1 73 ? 12.672 -9.119 -7.061 1.00 93.88 73 LEU A N 1
ATOM 593 C CA . LEU A 1 73 ? 12.969 -8.892 -8.478 1.00 93.88 73 LEU A CA 1
ATOM 594 C C . LEU A 1 73 ? 12.204 -7.686 -9.026 1.00 93.88 73 LEU A C 1
ATOM 596 O O . LEU A 1 73 ? 12.808 -6.826 -9.662 1.00 93.88 73 LEU A O 1
ATOM 600 N N . VAL A 1 74 ? 10.901 -7.588 -8.749 1.00 90.31 74 VAL A N 1
ATOM 601 C CA . VAL A 1 74 ? 10.084 -6.442 -9.179 1.00 90.31 74 VAL A CA 1
ATOM 602 C C . VAL A 1 74 ? 10.624 -5.139 -8.586 1.00 90.31 74 VAL A C 1
ATOM 604 O O . VAL A 1 74 ? 10.772 -4.158 -9.311 1.00 90.31 74 VAL A O 1
ATOM 607 N N . ALA A 1 75 ? 10.981 -5.132 -7.299 1.0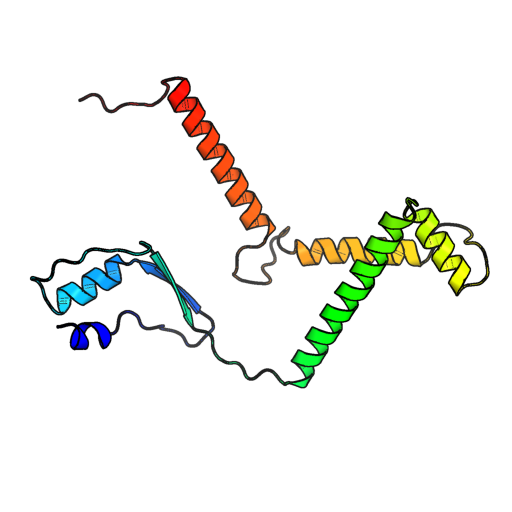0 92.75 75 ALA A N 1
ATOM 608 C CA . ALA A 1 75 ? 11.566 -3.966 -6.643 1.00 92.75 75 ALA A CA 1
ATOM 609 C C . ALA A 1 75 ? 12.942 -3.601 -7.219 1.00 92.75 75 ALA A C 1
ATOM 611 O O . ALA A 1 75 ? 13.210 -2.426 -7.447 1.00 92.75 75 ALA A O 1
ATOM 612 N N . PHE A 1 76 ? 13.794 -4.593 -7.494 1.00 94.00 76 PHE A N 1
ATOM 613 C CA . PHE A 1 76 ? 15.113 -4.381 -8.084 1.00 94.00 76 PHE A CA 1
ATOM 614 C C . PHE A 1 76 ? 15.008 -3.765 -9.481 1.00 94.00 76 PHE A C 1
ATOM 616 O O . PHE A 1 76 ? 15.547 -2.685 -9.709 1.00 94.00 76 PHE A O 1
ATOM 623 N N . PHE A 1 77 ? 14.263 -4.396 -10.395 1.00 89.56 77 PHE A N 1
ATOM 624 C CA . PHE A 1 77 ? 14.097 -3.876 -11.753 1.00 89.56 77 PHE A CA 1
ATOM 625 C C . PHE A 1 77 ? 13.357 -2.538 -11.772 1.00 89.56 77 PHE A C 1
ATOM 627 O O . PHE A 1 77 ? 13.733 -1.661 -12.544 1.00 89.56 77 PHE A O 1
ATOM 634 N N . GLY A 1 78 ? 12.356 -2.353 -10.905 1.00 88.88 78 GLY A N 1
ATOM 635 C CA . GLY A 1 78 ? 11.653 -1.081 -10.755 1.00 88.88 78 GLY A CA 1
ATOM 636 C C . GLY A 1 78 ? 12.587 0.041 -10.306 1.00 88.88 78 GLY A C 1
ATOM 637 O O . GLY A 1 78 ? 12.644 1.081 -10.953 1.00 88.88 78 GLY A O 1
ATOM 638 N N . ALA A 1 79 ? 13.380 -0.188 -9.257 1.00 90.50 79 ALA A N 1
ATOM 639 C CA . ALA A 1 79 ? 14.344 0.791 -8.764 1.00 90.50 79 ALA A CA 1
ATOM 640 C C . ALA A 1 79 ? 15.442 1.088 -9.794 1.00 90.50 79 ALA A C 1
ATOM 642 O O . ALA A 1 79 ? 15.749 2.253 -10.035 1.00 90.50 79 ALA A O 1
ATOM 643 N N . SER A 1 80 ? 16.008 0.065 -10.444 1.00 88.62 80 SER A N 1
ATOM 644 C CA . SER A 1 80 ? 16.993 0.257 -11.514 1.00 88.62 80 SER A CA 1
ATOM 645 C C . SER A 1 80 ? 16.415 1.054 -12.682 1.00 88.62 80 SER A C 1
ATOM 647 O O . SER A 1 80 ? 17.070 1.977 -13.157 1.00 88.62 80 SER A O 1
ATOM 649 N N . PHE A 1 81 ? 15.186 0.747 -13.111 1.00 85.06 81 PHE A N 1
ATOM 650 C CA . PHE A 1 81 ? 14.497 1.492 -14.162 1.00 85.06 81 PHE A CA 1
ATOM 651 C C . PHE A 1 81 ? 14.287 2.955 -13.762 1.00 85.06 81 PHE A C 1
ATOM 653 O O . PHE A 1 81 ? 14.660 3.837 -14.528 1.00 85.06 81 PHE A O 1
ATOM 660 N N . SER A 1 82 ? 13.784 3.220 -12.550 1.00 86.31 82 SER A N 1
ATOM 661 C CA . SER A 1 82 ? 13.595 4.583 -12.037 1.00 86.31 82 SER A CA 1
ATOM 662 C C . SER A 1 82 ? 14.903 5.369 -11.943 1.00 86.31 82 SER A C 1
ATOM 664 O O . SER A 1 82 ? 14.933 6.544 -12.295 1.00 86.31 82 SER A O 1
ATOM 666 N N . ILE A 1 83 ? 15.994 4.738 -11.495 1.00 86.19 83 ILE A N 1
ATOM 667 C CA . ILE A 1 83 ? 17.314 5.380 -11.440 1.00 86.19 83 ILE A CA 1
ATOM 668 C C . ILE A 1 83 ? 17.798 5.712 -12.851 1.00 86.19 83 ILE A C 1
ATOM 670 O O . ILE A 1 83 ? 18.255 6.826 -13.079 1.00 86.19 83 ILE A O 1
ATOM 674 N N . MET A 1 84 ? 17.682 4.780 -13.798 1.00 83.31 84 MET A N 1
ATOM 675 C CA . MET A 1 84 ? 18.149 4.976 -15.172 1.00 83.31 84 MET A CA 1
ATOM 676 C C . MET A 1 84 ? 17.331 6.054 -15.897 1.00 83.31 84 MET A C 1
ATOM 678 O O . MET A 1 84 ? 17.904 6.898 -16.578 1.00 83.31 84 MET A O 1
ATOM 682 N N . SER A 1 85 ? 16.009 6.084 -15.693 1.00 81.50 85 SER A N 1
ATOM 683 C CA . SER A 1 85 ? 15.149 7.125 -16.263 1.00 81.50 85 SE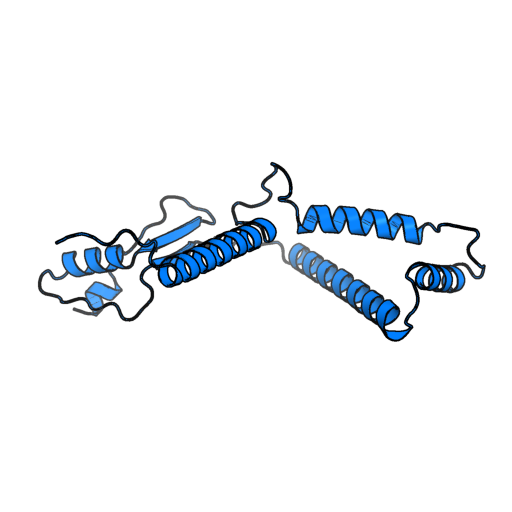R A CA 1
ATOM 684 C C . SER A 1 85 ? 15.385 8.497 -15.628 1.00 81.50 85 SER A C 1
ATOM 686 O O . SER A 1 85 ? 15.313 9.503 -16.318 1.00 81.50 85 SER A O 1
ATOM 688 N N . TYR A 1 86 ? 15.664 8.560 -14.320 1.00 78.75 86 TYR A N 1
ATOM 689 C CA . TYR A 1 86 ? 15.826 9.832 -13.606 1.00 78.75 86 TYR A CA 1
ATOM 690 C C . TYR A 1 86 ? 17.239 10.416 -13.726 1.00 78.75 86 TYR A C 1
ATOM 692 O O . TYR A 1 86 ? 17.404 11.621 -13.866 1.00 78.75 86 TYR A O 1
ATOM 700 N N . ASN A 1 87 ? 18.277 9.580 -13.652 1.00 71.56 87 ASN A N 1
ATOM 701 C CA . ASN A 1 87 ? 19.664 10.045 -13.625 1.00 71.56 87 ASN A CA 1
ATOM 702 C C . ASN A 1 87 ? 20.168 10.496 -14.999 1.00 71.56 87 ASN A C 1
ATOM 704 O O . ASN A 1 87 ? 21.027 11.367 -15.073 1.00 71.56 87 ASN A O 1
ATOM 708 N N . THR A 1 88 ? 19.658 9.899 -16.076 1.00 64.62 88 THR A N 1
ATOM 709 C CA . THR A 1 88 ? 20.138 10.187 -17.431 1.00 64.62 88 THR A CA 1
ATOM 710 C C . THR A 1 88 ? 19.297 11.271 -18.132 1.00 64.62 88 THR A C 1
ATOM 712 O O . THR A 1 88 ? 19.668 11.684 -19.222 1.00 64.62 88 THR A O 1
ATOM 715 N N . ASP A 1 89 ? 18.216 11.771 -17.505 1.00 68.69 89 ASP A N 1
ATOM 716 C CA . ASP A 1 89 ? 17.277 12.774 -18.065 1.00 68.69 89 ASP A CA 1
ATOM 717 C C . ASP A 1 89 ? 16.855 12.457 -19.516 1.00 68.69 89 ASP A C 1
ATOM 719 O O . ASP A 1 89 ? 16.676 13.337 -20.356 1.00 68.69 89 ASP A O 1
ATOM 723 N N . VAL A 1 90 ? 16.762 11.162 -19.840 1.00 67.62 90 VAL A N 1
ATOM 724 C CA . VAL A 1 90 ? 16.400 10.688 -21.181 1.00 67.62 90 VAL A CA 1
ATOM 725 C C . VAL A 1 90 ? 14.948 10.279 -21.207 1.00 67.62 90 VAL A C 1
ATOM 727 O O . VAL A 1 90 ? 14.436 9.639 -20.283 1.00 67.62 90 VAL A O 1
ATOM 730 N N . ALA A 1 91 ? 14.308 10.580 -22.334 1.00 75.56 91 ALA A N 1
ATOM 731 C CA . ALA A 1 91 ? 13.014 10.021 -22.656 1.00 75.56 91 ALA A CA 1
ATOM 732 C C . ALA A 1 91 ? 13.079 8.484 -22.618 1.00 75.56 91 ALA A C 1
ATOM 734 O O . ALA A 1 91 ? 14.094 7.866 -22.952 1.00 75.56 91 ALA A O 1
ATOM 735 N N . ILE A 1 92 ? 11.969 7.850 -22.230 1.00 78.81 92 ILE A N 1
ATOM 736 C CA . ILE A 1 92 ? 11.838 6.382 -22.187 1.00 78.81 92 ILE A CA 1
ATOM 737 C C . ILE A 1 92 ? 12.196 5.755 -23.548 1.00 78.81 92 ILE A C 1
ATOM 739 O O . ILE A 1 92 ? 12.761 4.660 -23.594 1.00 78.81 92 ILE A O 1
ATOM 743 N N . ASP A 1 93 ? 11.939 6.474 -24.642 1.00 80.06 93 ASP A N 1
ATOM 744 C CA . ASP A 1 93 ? 12.288 6.057 -25.999 1.00 80.06 93 ASP A CA 1
ATOM 745 C C . ASP A 1 93 ? 13.810 5.888 -26.177 1.00 80.06 93 ASP A C 1
ATOM 747 O O . ASP A 1 93 ? 14.274 4.849 -26.660 1.00 80.06 93 ASP A O 1
ATOM 751 N N . ASP A 1 94 ? 14.601 6.856 -25.708 1.00 80.06 94 ASP A N 1
ATOM 752 C CA . ASP A 1 94 ? 16.067 6.840 -25.781 1.00 80.06 94 ASP A CA 1
ATOM 753 C C . ASP A 1 94 ? 16.672 5.802 -24.829 1.00 80.06 94 ASP A C 1
ATOM 755 O O . ASP A 1 94 ? 17.649 5.116 -25.153 1.00 80.06 94 ASP A O 1
ATOM 759 N N . LEU A 1 95 ? 16.048 5.634 -23.661 1.00 84.69 95 LEU A N 1
ATOM 760 C CA . LEU A 1 95 ? 16.390 4.607 -22.684 1.00 84.69 95 LEU A CA 1
ATOM 761 C C . LEU A 1 95 ? 16.268 3.209 -23.304 1.00 84.69 95 LEU A C 1
ATOM 763 O O . LEU A 1 95 ? 17.192 2.393 -23.247 1.00 84.69 95 LEU A O 1
ATOM 767 N N . PHE A 1 96 ? 15.132 2.933 -23.942 1.00 84.50 96 PHE A N 1
ATOM 768 C CA . PHE A 1 96 ? 14.877 1.656 -24.592 1.00 84.50 96 PHE A CA 1
ATOM 769 C C . PHE A 1 96 ? 15.710 1.459 -25.850 1.00 84.50 96 PHE A C 1
ATOM 771 O O . PHE A 1 96 ? 16.116 0.326 -26.113 1.00 84.50 96 PHE A O 1
ATOM 778 N N . ALA A 1 97 ? 16.017 2.520 -26.596 1.00 82.56 97 ALA A N 1
ATOM 779 C CA . ALA A 1 97 ? 16.936 2.438 -27.722 1.00 82.56 97 ALA A CA 1
ATOM 780 C C . ALA A 1 97 ? 18.355 2.063 -27.274 1.00 82.56 97 ALA A C 1
ATOM 782 O O . ALA A 1 97 ? 18.964 1.165 -27.857 1.00 82.56 97 ALA A O 1
ATOM 783 N N . THR A 1 98 ? 18.837 2.674 -26.191 1.00 82.56 98 THR A N 1
ATOM 784 C CA . THR A 1 98 ? 20.158 2.402 -25.610 1.00 82.56 98 THR A CA 1
ATOM 785 C C . THR A 1 98 ? 20.254 0.972 -25.085 1.00 82.56 98 THR A C 1
ATOM 787 O O . THR A 1 98 ? 21.188 0.246 -25.426 1.00 82.56 98 THR A O 1
ATOM 790 N N . VAL A 1 99 ? 19.263 0.521 -24.308 1.00 83.75 99 VAL A N 1
ATOM 791 C CA . VAL A 1 99 ? 19.209 -0.863 -23.805 1.00 83.75 99 VAL A CA 1
ATOM 792 C C . VAL A 1 99 ? 19.119 -1.859 -24.961 1.00 83.75 99 VAL A C 1
ATOM 794 O O . VAL A 1 99 ? 19.823 -2.869 -24.963 1.00 83.75 99 VAL A O 1
ATOM 797 N N . TYR A 1 100 ? 18.291 -1.576 -25.970 1.00 85.00 100 TYR A N 1
ATOM 798 C CA . TYR A 1 100 ? 18.167 -2.429 -27.149 1.00 85.00 100 TYR A CA 1
ATOM 799 C C . TYR A 1 100 ? 19.495 -2.543 -27.900 1.00 85.00 100 TYR A C 1
ATOM 801 O O . TYR A 1 100 ? 19.911 -3.651 -28.229 1.00 85.00 100 TYR A O 1
ATOM 809 N N . GLN A 1 101 ? 20.187 -1.425 -28.125 1.00 84.56 101 GLN A N 1
ATOM 810 C CA . GLN A 1 101 ? 21.481 -1.409 -28.798 1.00 84.56 101 GLN A CA 1
ATOM 811 C C . GLN A 1 101 ? 22.562 -2.130 -27.986 1.00 84.56 101 GLN A C 1
ATOM 813 O O . GLN A 1 101 ? 23.372 -2.847 -28.570 1.00 84.56 101 GLN A O 1
ATOM 818 N N . LEU A 1 102 ? 22.560 -1.998 -26.658 1.00 84.50 102 LEU A N 1
ATOM 819 C CA . LEU A 1 102 ? 23.503 -2.699 -25.785 1.00 84.50 102 LEU A CA 1
ATOM 820 C C . LEU A 1 102 ? 23.333 -4.224 -25.864 1.00 84.50 102 LEU A C 1
ATOM 822 O O . LEU A 1 102 ? 24.318 -4.955 -25.864 1.00 84.50 102 LEU A O 1
ATOM 826 N N . VAL A 1 103 ? 22.090 -4.703 -25.953 1.00 84.62 103 VAL A N 1
ATOM 827 C CA . VAL A 1 103 ? 21.779 -6.140 -26.001 1.00 84.62 103 VAL A CA 1
ATOM 828 C C . VAL A 1 103 ? 21.927 -6.718 -27.411 1.00 84.62 103 VAL A C 1
ATOM 830 O O . VAL A 1 103 ? 22.488 -7.797 -27.579 1.00 84.62 103 VAL A O 1
ATOM 833 N N . MET A 1 104 ? 21.416 -6.021 -28.428 1.00 84.75 104 MET A N 1
ATOM 834 C CA . MET A 1 104 ? 21.334 -6.514 -29.811 1.00 84.75 104 MET A CA 1
ATOM 835 C C . MET A 1 104 ? 22.517 -6.076 -30.685 1.00 84.75 104 MET A C 1
ATOM 837 O O . MET A 1 104 ? 22.611 -6.490 -31.840 1.00 84.75 104 MET A O 1
ATOM 841 N N . GLY A 1 105 ? 23.393 -5.200 -30.184 1.00 80.56 105 GLY A N 1
ATOM 842 C CA . GLY A 1 105 ? 24.563 -4.675 -30.898 1.00 80.56 105 GLY A CA 1
ATOM 843 C C . GLY A 1 105 ? 24.242 -3.776 -32.098 1.00 80.56 105 GLY A C 1
ATOM 844 O O . GLY A 1 105 ? 25.155 -3.318 -32.782 1.00 80.56 105 GLY A O 1
ATOM 845 N N . THR A 1 106 ? 22.963 -3.519 -32.382 1.00 80.12 106 THR A N 1
ATOM 846 C CA . THR A 1 106 ? 22.502 -2.742 -33.538 1.00 80.12 106 THR A CA 1
ATOM 847 C C . THR A 1 106 ? 21.446 -1.720 -33.122 1.00 80.12 106 THR A C 1
ATOM 849 O O . THR A 1 106 ? 20.686 -1.975 -32.183 1.00 80.12 106 THR A O 1
ATOM 852 N N . PRO A 1 107 ? 21.386 -0.551 -33.787 1.00 76.00 107 PRO A N 1
ATOM 853 C CA . PRO A 1 107 ? 20.394 0.463 -33.464 1.00 76.00 107 PRO A CA 1
ATOM 854 C C . PRO A 1 107 ? 18.981 -0.028 -33.825 1.00 76.00 107 PRO A C 1
ATOM 856 O O . PRO A 1 107 ? 18.797 -0.691 -34.855 1.00 76.00 107 PRO A O 1
ATOM 859 N N . PRO A 1 108 ? 17.968 0.293 -33.006 1.00 78.44 108 PRO A N 1
ATOM 860 C CA . PRO A 1 108 ? 16.589 -0.098 -33.272 1.00 78.44 108 PRO A CA 1
ATOM 861 C C . PRO A 1 108 ? 16.048 0.581 -34.539 1.00 78.44 108 PRO A C 1
ATOM 863 O O . PRO A 1 108 ? 16.280 1.762 -34.779 1.00 78.44 108 PRO A O 1
ATOM 866 N N . LYS A 1 109 ? 15.280 -0.159 -35.348 1.00 73.50 109 LYS A N 1
ATOM 867 C CA . LYS A 1 109 ? 14.647 0.330 -36.592 1.00 73.50 109 LYS A CA 1
ATOM 868 C C . LYS A 1 109 ? 13.162 0.694 -36.406 1.00 73.50 109 LYS A C 1
ATOM 870 O O . LYS A 1 109 ? 12.363 0.465 -37.310 1.00 73.50 109 LYS A O 1
ATOM 875 N N . GLY A 1 110 ? 12.775 1.189 -35.227 1.00 72.00 110 GLY A N 1
ATOM 876 C CA . GLY A 1 110 ? 11.382 1.512 -34.879 1.00 72.00 110 GLY A CA 1
ATOM 877 C C . GLY A 1 110 ? 10.969 1.023 -33.481 1.00 72.00 110 GLY A C 1
ATOM 878 O O . GLY A 1 110 ? 11.847 0.663 -32.691 1.00 72.00 110 GLY A O 1
ATOM 879 N N . PRO A 1 111 ? 9.655 1.001 -33.163 1.00 68.00 111 PRO A N 1
ATOM 880 C CA . PRO A 1 111 ? 9.163 0.582 -31.853 1.00 68.00 111 PRO A CA 1
ATOM 881 C C . PRO A 1 111 ? 9.598 -0.852 -31.548 1.00 68.00 111 PRO A C 1
ATOM 883 O O . PRO A 1 111 ? 9.281 -1.800 -32.269 1.00 68.00 111 PRO A O 1
ATOM 886 N N . THR A 1 112 ? 10.383 -0.994 -30.484 1.00 79.88 112 THR A N 1
ATOM 887 C CA . THR A 1 112 ? 11.033 -2.253 -30.118 1.00 79.88 112 THR A CA 1
ATOM 888 C C . THR A 1 112 ? 10.099 -3.155 -29.314 1.00 79.88 112 THR A C 1
ATOM 890 O O . THR A 1 112 ? 9.133 -2.700 -28.701 1.00 79.88 112 THR A O 1
ATOM 893 N N . ILE A 1 113 ? 10.437 -4.447 -29.232 1.00 81.81 113 ILE A N 1
ATOM 894 C CA . ILE A 1 113 ? 9.748 -5.412 -28.354 1.00 81.81 113 ILE A CA 1
ATOM 895 C C . ILE A 1 113 ? 9.687 -4.918 -26.894 1.00 81.81 113 ILE A C 1
ATOM 897 O O . ILE A 1 113 ? 8.755 -5.243 -26.163 1.00 81.81 113 ILE A O 1
ATOM 901 N N . LEU A 1 114 ? 10.659 -4.091 -26.488 1.00 82.25 114 LEU A N 1
ATOM 902 C CA . LEU A 1 114 ? 10.763 -3.516 -25.153 1.00 82.25 114 LEU A CA 1
ATOM 903 C C . LEU A 1 114 ? 9.657 -2.487 -24.878 1.00 82.25 114 LEU A C 1
ATOM 905 O O . LEU A 1 114 ? 9.078 -2.510 -23.798 1.00 82.25 114 LEU A O 1
ATOM 909 N N . HIS A 1 115 ? 9.286 -1.668 -25.869 1.00 83.69 115 HIS A N 1
ATOM 910 C CA . HIS A 1 115 ? 8.153 -0.740 -25.756 1.00 83.69 115 HIS A CA 1
ATOM 911 C C . HIS A 1 115 ? 6.825 -1.490 -25.622 1.00 83.69 115 HIS A C 1
ATOM 913 O O . HIS A 1 115 ? 5.973 -1.128 -24.809 1.00 83.69 115 HIS A O 1
ATOM 919 N N . LEU A 1 116 ? 6.653 -2.566 -26.395 1.00 86.31 116 LEU A N 1
ATOM 920 C CA . LEU A 1 116 ? 5.445 -3.385 -26.332 1.00 86.31 116 LEU A CA 1
ATOM 921 C C . LEU A 1 116 ? 5.322 -4.090 -24.975 1.00 86.31 116 LEU A C 1
ATOM 923 O O . LEU A 1 116 ? 4.263 -4.066 -24.355 1.00 86.31 116 LEU A O 1
ATOM 927 N N . ALA A 1 117 ? 6.418 -4.670 -24.482 1.00 87.94 117 ALA A N 1
ATOM 928 C CA . ALA A 1 117 ? 6.454 -5.302 -23.168 1.00 87.94 117 ALA A CA 1
ATOM 929 C C . ALA A 1 117 ? 6.230 -4.289 -22.035 1.00 87.94 117 ALA A C 1
ATOM 931 O O . ALA A 1 117 ? 5.495 -4.583 -21.095 1.00 87.94 117 ALA A O 1
ATOM 932 N N . TYR A 1 118 ? 6.812 -3.090 -22.138 1.00 86.88 118 TYR A N 1
ATOM 933 C CA . TYR A 1 118 ? 6.632 -2.015 -21.163 1.00 86.88 118 TYR A CA 1
ATOM 934 C C . TYR A 1 118 ? 5.182 -1.535 -21.096 1.00 86.88 118 TYR A C 1
ATOM 936 O O . TYR A 1 118 ? 4.609 -1.487 -20.014 1.00 86.88 118 TYR A O 1
ATOM 944 N N . THR A 1 119 ? 4.561 -1.229 -22.237 1.00 89.44 119 THR A N 1
ATOM 945 C CA . THR A 1 119 ? 3.171 -0.743 -22.278 1.00 89.44 119 THR A CA 1
ATOM 946 C C . THR A 1 119 ? 2.176 -1.809 -21.826 1.00 89.44 119 THR A C 1
ATOM 948 O O . THR A 1 119 ? 1.293 -1.513 -21.022 1.00 89.44 119 THR A O 1
ATOM 951 N N . ALA A 1 120 ? 2.344 -3.062 -22.262 1.00 90.88 120 ALA A N 1
ATOM 952 C CA . ALA A 1 120 ? 1.521 -4.176 -21.795 1.00 90.88 120 ALA A CA 1
ATOM 953 C C . ALA A 1 120 ? 1.714 -4.435 -20.292 1.00 90.88 120 ALA A C 1
ATOM 955 O O . ALA A 1 120 ? 0.737 -4.585 -19.562 1.00 90.88 120 ALA A O 1
ATOM 956 N N . GLY A 1 121 ? 2.963 -4.440 -19.816 1.00 89.12 121 GLY A N 1
ATOM 957 C CA . GLY A 1 121 ? 3.295 -4.617 -18.404 1.00 89.12 121 GLY A CA 1
ATOM 958 C C . GLY A 1 121 ? 2.753 -3.491 -17.526 1.00 89.12 121 GLY A C 1
ATOM 959 O O . GLY A 1 121 ? 2.201 -3.766 -16.465 1.00 89.12 121 GLY A O 1
ATOM 960 N N . LEU A 1 122 ? 2.831 -2.241 -17.989 1.00 88.12 122 LEU A N 1
ATOM 961 C CA . LEU A 1 122 ? 2.258 -1.081 -17.312 1.00 88.12 122 LEU A CA 1
ATOM 962 C C . LEU A 1 122 ? 0.732 -1.176 -17.256 1.00 88.12 122 LEU A C 1
ATOM 964 O O . LEU A 1 122 ? 0.158 -1.008 -16.186 1.00 88.12 122 LEU A O 1
ATOM 968 N N . ALA A 1 123 ? 0.073 -1.497 -18.372 1.00 87.94 123 ALA A N 1
ATOM 969 C CA . ALA A 1 123 ? -1.378 -1.654 -18.415 1.00 87.94 123 ALA A CA 1
ATOM 970 C C . ALA A 1 123 ? -1.851 -2.770 -17.472 1.00 87.94 123 ALA A C 1
ATOM 972 O O . ALA A 1 123 ? -2.748 -2.552 -16.662 1.00 87.94 123 ALA A O 1
ATOM 973 N N . ILE A 1 124 ? -1.209 -3.941 -17.516 1.00 88.12 124 ILE A N 1
ATOM 974 C CA . ILE A 1 124 ? -1.503 -5.057 -16.608 1.00 88.12 124 ILE A CA 1
ATOM 975 C C . ILE A 1 124 ? -1.215 -4.658 -15.158 1.00 88.12 124 ILE A C 1
ATOM 977 O O . ILE A 1 124 ? -2.022 -4.940 -14.280 1.00 88.12 124 ILE A O 1
ATOM 981 N N . GLY A 1 125 ? -0.098 -3.980 -14.896 1.00 84.62 125 GLY A N 1
ATOM 982 C CA . GLY A 1 125 ? 0.294 -3.526 -13.565 1.00 84.62 125 GLY A CA 1
ATOM 983 C C . GLY A 1 125 ? -0.708 -2.544 -12.968 1.00 84.62 125 GLY A C 1
ATOM 984 O O . GLY A 1 125 ? -1.128 -2.732 -11.832 1.00 84.62 125 GLY A O 1
ATOM 985 N N . ILE A 1 126 ? -1.155 -1.555 -13.745 1.00 83.50 126 ILE A N 1
ATOM 986 C CA . ILE A 1 126 ? -2.208 -0.608 -13.357 1.00 83.50 126 ILE A CA 1
ATOM 987 C C . ILE A 1 126 ? -3.517 -1.358 -13.126 1.00 83.50 126 ILE A C 1
ATOM 989 O O . ILE A 1 126 ? -4.141 -1.159 -12.091 1.00 83.50 126 ILE A O 1
ATOM 993 N N . VAL A 1 127 ? -3.916 -2.257 -14.030 1.00 80.69 127 VAL A N 1
ATOM 994 C CA . VAL A 1 127 ? -5.143 -3.048 -13.867 1.00 80.69 127 VAL A CA 1
ATOM 995 C C . VAL A 1 127 ? -5.078 -3.938 -12.635 1.00 80.69 127 VAL A C 1
ATOM 997 O O . VAL A 1 127 ? -6.101 -4.076 -11.992 1.00 80.69 127 VAL A O 1
ATOM 1000 N N . ILE A 1 128 ? -3.924 -4.517 -12.279 1.00 77.94 128 ILE A N 1
ATOM 1001 C CA . ILE A 1 128 ? -3.739 -5.341 -11.071 1.00 77.94 128 ILE A CA 1
ATOM 1002 C C . ILE A 1 128 ? -3.698 -4.477 -9.802 1.00 77.94 128 ILE A C 1
ATOM 1004 O O . ILE A 1 128 ? -4.337 -4.810 -8.806 1.00 77.94 128 ILE A O 1
ATOM 1008 N N . PHE A 1 129 ? -2.951 -3.374 -9.820 1.00 75.00 129 PHE A N 1
ATOM 1009 C CA . PHE A 1 129 ? -2.794 -2.473 -8.677 1.00 75.00 129 PHE A CA 1
ATOM 1010 C C . PHE A 1 129 ? -4.108 -1.766 -8.343 1.00 75.00 129 PHE A C 1
ATOM 1012 O O . PHE A 1 129 ? -4.543 -1.735 -7.194 1.00 75.00 129 PHE A O 1
ATOM 1019 N N . PHE A 1 130 ? -4.772 -1.261 -9.379 1.00 70.50 130 PHE A N 1
ATOM 1020 C CA . PHE A 1 130 ? -6.113 -0.707 -9.324 1.00 70.50 130 PHE A CA 1
ATOM 1021 C C . PHE A 1 130 ? -7.160 -1.764 -9.686 1.00 70.50 130 PHE A C 1
ATOM 1023 O O . PHE A 1 130 ? -8.198 -1.383 -10.223 1.00 70.50 130 PHE A O 1
ATOM 1030 N N . ASN A 1 131 ? -6.945 -3.067 -9.412 1.00 65.12 131 ASN A N 1
ATOM 1031 C CA . ASN A 1 131 ? -7.933 -4.139 -9.673 1.00 65.12 131 ASN A CA 1
ATOM 1032 C C . ASN A 1 131 ? -9.095 -4.111 -8.677 1.00 65.12 131 ASN A C 1
ATOM 1034 O O . ASN A 1 131 ? -9.377 -5.062 -7.948 1.00 65.12 131 ASN A O 1
ATOM 1038 N N . HIS A 1 132 ? -9.718 -2.940 -8.679 1.00 59.22 132 HIS A N 1
ATOM 1039 C CA . HIS A 1 132 ? -11.040 -2.524 -8.271 1.00 59.22 132 HIS A CA 1
ATOM 1040 C C . HIS A 1 132 ? -11.464 -1.278 -9.082 1.00 59.22 132 HIS A C 1
ATOM 1042 O O . HIS A 1 132 ? -12.137 -0.386 -8.589 1.00 59.22 132 HIS A O 1
ATOM 1048 N N . ALA A 1 133 ? -11.070 -1.175 -10.354 1.00 49.56 133 ALA A N 1
ATOM 1049 C CA . ALA A 1 133 ? -11.695 -0.250 -11.307 1.00 49.56 133 ALA A CA 1
ATOM 1050 C C . ALA A 1 133 ? -12.898 -0.903 -12.033 1.00 49.56 133 ALA A C 1
ATOM 1052 O O . ALA A 1 133 ? -13.475 -0.326 -12.951 1.00 49.56 133 ALA A O 1
ATOM 1053 N N . GLY A 1 134 ? -13.299 -2.116 -11.625 1.00 51.38 134 GLY A N 1
ATOM 1054 C CA . GLY A 1 134 ? -14.434 -2.868 -12.162 1.00 51.38 134 GLY A CA 1
ATOM 1055 C C . GLY A 1 134 ? -14.981 -3.894 -11.158 1.00 51.38 134 GLY A C 1
ATOM 1056 O O . GLY A 1 134 ? -14.329 -4.203 -10.168 1.00 51.38 134 GLY A O 1
ATOM 1057 N N . LYS A 1 135 ? -16.187 -4.426 -11.422 1.00 47.62 135 LYS A N 1
ATOM 1058 C CA . LYS A 1 135 ? -17.059 -5.235 -10.527 1.00 47.62 135 LYS A CA 1
ATOM 1059 C C . LYS A 1 135 ? -16.469 -6.538 -9.928 1.00 47.62 135 LYS A C 1
ATOM 1061 O O . LYS A 1 135 ? -17.211 -7.295 -9.307 1.00 47.62 135 LYS A O 1
ATOM 1066 N N . ILE A 1 136 ? -15.188 -6.846 -10.120 1.00 52.50 136 ILE A N 1
ATOM 1067 C CA . ILE A 1 136 ? -14.561 -8.100 -9.680 1.00 52.50 136 ILE A CA 1
ATOM 1068 C C . ILE A 1 136 ? -13.782 -7.830 -8.386 1.00 52.50 136 ILE A C 1
ATOM 1070 O O . ILE A 1 136 ? -12.731 -7.200 -8.408 1.00 52.50 136 ILE A O 1
ATOM 1074 N N . LYS A 1 137 ? -14.302 -8.301 -7.246 1.00 56.69 137 LYS A N 1
ATOM 1075 C CA . LYS A 1 137 ? -13.632 -8.197 -5.940 1.00 56.69 137 LYS A CA 1
ATOM 1076 C C . LYS A 1 137 ? -12.651 -9.358 -5.762 1.00 56.69 137 LYS A C 1
ATOM 1078 O O . LYS A 1 137 ? -13.074 -10.500 -5.616 1.00 56.69 137 LYS A O 1
ATOM 1083 N N . LEU A 1 138 ? -11.350 -9.066 -5.788 1.00 55.62 138 LEU A N 1
ATOM 1084 C CA . LEU A 1 138 ? -10.285 -10.028 -5.456 1.00 55.62 138 LEU A CA 1
ATOM 1085 C C . LEU A 1 138 ? -10.105 -10.221 -3.941 1.00 55.62 138 LEU A C 1
ATOM 1087 O O . LEU A 1 138 ? -9.593 -11.252 -3.516 1.00 55.62 138 LEU A O 1
ATOM 1091 N N . THR A 1 139 ? -10.516 -9.236 -3.140 1.00 58.50 139 THR A N 1
ATOM 1092 C CA . THR A 1 139 ? -10.490 -9.259 -1.673 1.00 58.50 139 THR A CA 1
ATOM 1093 C C . THR A 1 139 ? -11.704 -8.506 -1.120 1.00 58.50 139 THR A C 1
ATOM 1095 O O . THR A 1 139 ? -12.281 -7.673 -1.824 1.00 58.50 139 THR A O 1
ATOM 1098 N N . ASP A 1 140 ? -12.093 -8.807 0.120 1.00 64.38 140 ASP A N 1
ATOM 1099 C CA . ASP A 1 140 ? -13.173 -8.114 0.840 1.00 64.38 140 ASP A CA 1
ATOM 1100 C C . ASP A 1 140 ? -12.718 -6.774 1.449 1.00 64.38 140 ASP A C 1
ATOM 1102 O O . ASP A 1 140 ? -13.551 -5.946 1.822 1.00 64.38 140 ASP A O 1
ATOM 1106 N N . ASP A 1 141 ? -11.404 -6.538 1.526 1.00 70.12 141 ASP A N 1
ATOM 1107 C CA . ASP A 1 141 ? -10.839 -5.269 1.988 1.00 70.12 141 ASP A CA 1
ATOM 1108 C C . ASP A 1 141 ? -11.045 -4.139 0.960 1.00 70.12 141 ASP A C 1
ATOM 1110 O O . ASP A 1 141 ? -10.955 -4.377 -0.250 1.00 70.12 141 ASP A O 1
ATOM 1114 N N . PRO A 1 142 ? -11.282 -2.892 1.419 1.00 73.75 142 PRO A N 1
ATOM 1115 C CA . PRO A 1 142 ? -11.427 -1.756 0.525 1.00 73.75 142 PRO A CA 1
ATOM 1116 C C . PRO A 1 142 ? -10.126 -1.522 -0.236 1.00 73.75 142 PRO A C 1
ATOM 1118 O O . PRO A 1 142 ? -9.024 -1.571 0.317 1.00 73.75 142 PRO A O 1
ATOM 1121 N N . THR A 1 143 ? -10.258 -1.239 -1.517 1.00 79.62 143 THR A N 1
ATOM 1122 C CA . THR A 1 143 ? -9.103 -1.069 -2.393 1.00 79.62 143 THR A CA 1
ATOM 1123 C C . THR A 1 143 ? -8.455 0.296 -2.229 1.00 79.62 143 THR A C 1
ATOM 1125 O O . THR A 1 143 ? -9.113 1.245 -1.799 1.00 79.62 143 THR A O 1
ATOM 1128 N N . PRO A 1 144 ? -7.166 0.445 -2.590 1.00 79.75 144 PRO A N 1
ATOM 1129 C CA . PRO A 1 144 ? -6.474 1.725 -2.459 1.00 79.75 144 PRO A CA 1
ATOM 1130 C C . PRO A 1 144 ? -7.209 2.887 -3.141 1.00 79.75 144 PRO A C 1
ATOM 1132 O O . PRO A 1 144 ? -7.180 4.006 -2.634 1.00 79.75 144 PRO A O 1
ATOM 1135 N N . PHE A 1 145 ? -7.894 2.619 -4.258 1.00 82.31 145 PHE A N 1
ATOM 1136 C CA . PHE A 1 145 ? -8.724 3.606 -4.944 1.00 82.31 145 PHE A CA 1
ATOM 1137 C C . PHE A 1 145 ? -9.980 3.971 -4.144 1.00 82.31 145 PHE A C 1
ATOM 1139 O O . PHE A 1 145 ? -10.234 5.151 -3.930 1.00 82.31 145 PHE A O 1
ATOM 1146 N N . GLU A 1 146 ? -10.732 2.985 -3.643 1.00 82.62 146 GLU A N 1
ATOM 1147 C CA . GLU A 1 146 ? -11.905 3.243 -2.792 1.00 82.62 146 GLU A CA 1
ATOM 1148 C C . GLU A 1 146 ? -11.535 4.028 -1.530 1.00 82.62 146 GLU A C 1
ATOM 1150 O O . GLU A 1 146 ? -12.270 4.924 -1.122 1.00 82.62 146 GLU A O 1
ATOM 1155 N N . VAL A 1 147 ? -10.393 3.715 -0.910 1.00 86.94 147 VAL A N 1
ATOM 1156 C CA . VAL A 1 147 ? -9.899 4.447 0.264 1.00 86.94 147 VAL A CA 1
ATOM 1157 C C . VAL A 1 147 ? -9.609 5.903 -0.093 1.00 86.94 147 VAL A C 1
ATOM 1159 O O . VAL A 1 147 ? -10.050 6.798 0.623 1.00 86.94 147 VAL A O 1
ATOM 1162 N N . GLN A 1 148 ? -8.915 6.154 -1.206 1.00 86.00 148 GLN A N 1
ATOM 1163 C CA . GLN A 1 148 ? -8.622 7.516 -1.658 1.00 86.00 148 GLN A CA 1
ATOM 1164 C C . GLN A 1 148 ? -9.888 8.295 -2.022 1.00 86.00 148 GLN A C 1
ATOM 1166 O O . GLN A 1 148 ? -9.999 9.456 -1.648 1.00 86.00 148 GLN A O 1
ATOM 1171 N N . MET A 1 149 ? -10.864 7.660 -2.675 1.00 88.69 149 MET A N 1
ATOM 1172 C CA . MET A 1 149 ? -12.145 8.297 -2.986 1.00 88.69 149 MET A CA 1
ATOM 1173 C C . MET A 1 149 ? -12.936 8.649 -1.725 1.00 88.69 149 MET A C 1
ATOM 1175 O O . MET A 1 149 ? -13.461 9.751 -1.642 1.00 88.69 149 MET A O 1
ATOM 1179 N N . ARG A 1 150 ? -12.967 7.773 -0.711 1.00 88.88 150 ARG A N 1
ATOM 1180 C CA . ARG A 1 150 ? -13.618 8.088 0.574 1.00 88.88 150 ARG A CA 1
ATOM 1181 C C . ARG A 1 150 ? -12.930 9.228 1.316 1.00 88.88 150 ARG A C 1
ATOM 1183 O O . ARG A 1 150 ? -13.612 10.057 1.907 1.00 88.88 150 ARG A O 1
ATOM 1190 N N . LEU A 1 151 ? -11.595 9.264 1.312 1.00 92.88 151 LEU A N 1
ATOM 1191 C CA . LEU A 1 151 ? -10.842 10.380 1.892 1.00 92.88 151 LEU A CA 1
ATOM 1192 C C . LEU A 1 151 ? -11.156 11.679 1.152 1.00 92.88 151 LEU A C 1
ATOM 1194 O O . LEU A 1 151 ? -11.484 12.668 1.790 1.00 92.88 151 LEU A O 1
ATOM 1198 N N . TYR A 1 152 ? -11.151 11.642 -0.179 1.00 93.75 152 TYR A N 1
ATOM 1199 C CA . TYR A 1 152 ? -11.517 12.781 -1.009 1.00 93.75 152 TYR A CA 1
ATOM 1200 C C . TYR A 1 152 ? -12.944 13.275 -0.726 1.00 93.75 152 TYR A C 1
ATOM 1202 O O . TYR A 1 152 ? -13.141 14.460 -0.483 1.00 93.75 152 TYR A O 1
ATOM 1210 N N . GLU A 1 153 ? -13.937 12.382 -0.705 1.00 93.56 153 GLU A N 1
ATOM 1211 C CA . GLU A 1 153 ? -15.330 12.729 -0.388 1.00 93.56 153 GLU A CA 1
ATOM 1212 C C . GLU A 1 153 ? -15.464 13.341 1.010 1.00 93.56 153 GLU A C 1
ATOM 1214 O O . GLU A 1 153 ? -16.184 14.325 1.185 1.00 93.56 153 GLU A O 1
ATOM 1219 N N . ARG A 1 154 ? -14.752 12.794 2.002 1.00 95.12 154 ARG A N 1
ATOM 1220 C CA . ARG A 1 154 ? -14.726 13.348 3.358 1.00 95.12 154 ARG A CA 1
ATOM 1221 C C . ARG A 1 154 ? -14.113 14.744 3.374 1.00 95.12 154 ARG A C 1
ATOM 1223 O O . ARG A 1 154 ? -14.728 15.650 3.915 1.00 95.12 154 ARG A O 1
ATOM 1230 N N . ASP A 1 155 ? -12.958 14.931 2.746 1.00 95.12 155 ASP A N 1
ATOM 1231 C CA . ASP A 1 155 ? -12.260 16.216 2.737 1.00 95.12 155 ASP A CA 1
ATOM 1232 C C . ASP A 1 155 ? -13.084 17.294 1.998 1.00 95.12 155 ASP A C 1
ATOM 1234 O O . ASP A 1 155 ? -13.106 18.460 2.401 1.00 95.12 155 ASP A O 1
ATOM 1238 N N . VAL A 1 156 ? -13.829 16.907 0.953 1.00 94.25 156 VAL A N 1
ATOM 1239 C CA . VAL A 1 156 ? -14.807 17.781 0.283 1.00 94.25 156 VAL A CA 1
ATOM 1240 C C . VAL A 1 156 ? -15.943 18.155 1.234 1.00 94.25 156 VAL A C 1
ATOM 1242 O O . VAL A 1 156 ? -16.252 19.338 1.359 1.00 94.25 156 VAL A O 1
ATOM 1245 N N . ASN A 1 157 ? -16.544 17.186 1.927 1.00 93.06 157 ASN A N 1
ATOM 1246 C CA . ASN A 1 157 ? -17.621 17.447 2.886 1.00 93.06 157 ASN A CA 1
ATOM 1247 C C . ASN A 1 157 ? -17.161 18.330 4.053 1.00 93.06 157 ASN A C 1
ATOM 1249 O O . ASN A 1 157 ? -17.861 19.277 4.404 1.00 93.06 157 ASN A O 1
ATOM 1253 N N . ASP A 1 158 ? -15.974 18.077 4.602 1.00 93.62 158 ASP A N 1
ATOM 1254 C CA . ASP A 1 158 ? -15.383 18.888 5.668 1.00 93.62 158 ASP A CA 1
ATOM 1255 C C . ASP A 1 158 ? -15.167 20.330 5.187 1.00 93.62 158 ASP A C 1
ATOM 1257 O O . ASP A 1 158 ? -15.508 21.289 5.882 1.00 93.62 158 ASP A O 1
ATOM 1261 N N . THR A 1 159 ? -14.679 20.502 3.954 1.00 91.94 159 THR A N 1
ATOM 1262 C CA . THR A 1 159 ? -14.520 21.828 3.339 1.00 91.94 159 THR A CA 1
ATOM 1263 C C . THR A 1 159 ? -15.868 22.532 3.164 1.00 91.94 159 THR A C 1
ATOM 1265 O O . THR A 1 159 ? -15.983 23.716 3.482 1.00 91.94 159 THR A O 1
ATOM 1268 N N . LEU A 1 160 ? -16.901 21.817 2.704 1.00 90.38 160 LEU A N 1
ATOM 1269 C CA . LEU A 1 160 ? -18.256 22.359 2.562 1.00 90.38 160 LEU A CA 1
ATOM 1270 C C . LEU A 1 160 ? -18.852 22.775 3.912 1.00 90.38 160 LEU A C 1
ATOM 1272 O O . LEU A 1 160 ? -19.474 23.832 3.988 1.00 90.38 160 LEU A O 1
ATOM 1276 N N . MET A 1 161 ? -18.633 21.994 4.974 1.00 86.56 161 MET A N 1
ATOM 1277 C CA . MET A 1 161 ? -19.056 22.351 6.332 1.00 86.56 161 MET A CA 1
ATOM 1278 C C . MET A 1 161 ? -18.364 23.626 6.824 1.00 86.56 161 MET A C 1
ATOM 1280 O O . MET A 1 161 ? -19.034 24.538 7.303 1.00 86.56 161 MET A O 1
ATOM 1284 N N . ILE A 1 162 ? -17.041 23.730 6.660 1.00 88.31 162 ILE A N 1
ATOM 1285 C CA . ILE A 1 162 ? -16.279 24.931 7.043 1.00 88.31 162 ILE A CA 1
ATOM 1286 C C . ILE A 1 162 ? -16.801 26.168 6.297 1.00 88.31 162 ILE A C 1
ATOM 1288 O O . ILE A 1 162 ? -16.977 27.237 6.892 1.00 88.31 162 ILE A O 1
ATOM 1292 N N . ASP A 1 163 ? -17.070 26.038 4.997 1.00 87.25 163 ASP A N 1
ATOM 1293 C CA . ASP A 1 163 ? -17.595 27.142 4.195 1.00 87.25 163 ASP A CA 1
ATOM 1294 C C . ASP A 1 163 ? -19.042 27.511 4.566 1.00 87.25 163 ASP A C 1
ATOM 1296 O O . ASP A 1 163 ? -19.370 28.701 4.575 1.00 87.25 163 ASP A O 1
ATOM 1300 N N . ALA A 1 164 ? -19.892 26.541 4.918 1.00 81.81 164 ALA A N 1
ATOM 1301 C CA . ALA A 1 164 ? -21.253 26.787 5.405 1.00 81.81 164 ALA A CA 1
ATOM 1302 C C . ALA A 1 164 ? -21.251 27.568 6.732 1.00 81.81 164 ALA A C 1
ATOM 1304 O O . ALA A 1 164 ? -21.960 28.574 6.854 1.00 81.81 164 ALA A O 1
ATOM 1305 N N . GLY A 1 165 ? -20.379 27.191 7.674 1.00 79.12 165 GLY A N 1
ATOM 1306 C CA . GLY A 1 165 ? -20.181 27.923 8.927 1.00 79.12 165 GLY A CA 1
ATOM 1307 C C . GLY A 1 165 ? -19.677 29.349 8.706 1.00 79.12 165 GLY A C 1
ATOM 1308 O O . GLY A 1 165 ? -20.159 30.298 9.327 1.00 79.12 165 GLY A O 1
ATOM 1309 N N . ARG A 1 166 ? -18.783 29.554 7.727 1.00 77.00 166 ARG A N 1
ATOM 1310 C CA . ARG A 1 166 ? -18.320 30.898 7.338 1.00 77.00 166 ARG A CA 1
ATOM 1311 C C . ARG A 1 166 ? -19.429 31.754 6.722 1.00 77.00 166 ARG A C 1
ATOM 1313 O O . ARG A 1 166 ? -19.448 32.968 6.933 1.00 77.00 166 ARG A O 1
ATOM 1320 N N . LYS A 1 167 ? -20.340 31.148 5.959 1.00 81.25 167 LYS A N 1
ATOM 1321 C CA . LYS A 1 167 ? -21.471 31.837 5.317 1.00 81.25 167 LYS A CA 1
ATOM 1322 C C . LYS A 1 167 ? -22.683 32.027 6.235 1.00 81.25 167 LYS A C 1
ATOM 1324 O O . LYS A 1 167 ? -23.609 32.726 5.833 1.00 81.25 167 LYS A O 1
ATOM 1329 N N . LYS A 1 168 ? -22.663 31.483 7.462 1.00 69.00 168 LYS A N 1
ATOM 1330 C CA . LYS A 1 168 ? -23.811 31.447 8.392 1.00 69.00 168 LYS A CA 1
ATOM 1331 C C . LYS A 1 168 ? -25.059 30.809 7.767 1.00 69.00 168 LYS A C 1
ATOM 1333 O O . LYS A 1 168 ? -26.178 31.218 8.058 1.00 69.00 168 LYS A O 1
ATOM 1338 N N . GLU A 1 169 ? -24.857 29.828 6.890 1.00 71.75 169 GLU A N 1
ATOM 1339 C CA . GLU A 1 169 ? -25.939 29.038 6.282 1.00 71.75 169 GLU A CA 1
ATOM 1340 C C . GLU A 1 169 ? -26.303 27.813 7.140 1.00 71.75 169 GLU A C 1
ATOM 1342 O O . GLU A 1 169 ? -27.116 26.983 6.740 1.00 71.75 169 GLU A O 1
ATOM 1347 N N . GLU A 1 170 ? -25.713 27.698 8.332 1.00 69.25 170 GLU A N 1
ATOM 1348 C CA . GLU A 1 170 ? -26.052 26.666 9.305 1.00 69.25 170 GLU A CA 1
ATOM 1349 C C . GLU A 1 170 ? -27.478 26.884 9.825 1.00 69.25 170 GLU A C 1
ATOM 1351 O O . GLU A 1 170 ? -27.841 27.962 10.302 1.00 69.25 170 GLU A O 1
ATOM 1356 N N . GLN A 1 171 ? -28.303 25.844 9.714 1.00 67.94 171 GLN A N 1
ATOM 1357 C CA . GLN A 1 171 ? -29.633 25.834 10.305 1.00 67.94 171 GLN A CA 1
ATOM 1358 C C . GLN A 1 171 ? -29.481 25.614 11.811 1.00 67.94 171 GLN A C 1
ATOM 1360 O O . GLN A 1 171 ? -29.317 24.486 12.271 1.00 67.94 171 GLN A O 1
ATOM 1365 N N . ASP A 1 172 ? -29.489 26.710 12.563 1.00 67.50 172 ASP A N 1
ATOM 1366 C CA . ASP A 1 172 ? -29.406 26.666 14.018 1.00 67.50 172 ASP A CA 1
ATOM 1367 C C . ASP A 1 172 ? -30.770 26.295 14.615 1.00 67.50 172 ASP A C 1
ATOM 1369 O O . ASP A 1 172 ? -31.830 26.656 14.083 1.00 67.50 172 ASP A O 1
ATOM 1373 N N . VAL A 1 173 ? -30.761 25.550 15.717 1.00 61.84 173 VAL A N 1
ATOM 1374 C CA . VAL A 1 173 ? -32.006 25.176 16.387 1.00 61.84 173 VAL A CA 1
ATOM 1375 C C . VAL A 1 173 ? -32.517 26.426 17.098 1.00 61.84 173 VAL A C 1
ATOM 1377 O O . VAL A 1 173 ? -31.933 26.866 18.084 1.00 61.84 173 VAL A O 1
ATOM 1380 N N . SER A 1 174 ? -33.600 27.025 16.595 1.00 54.97 174 SER A N 1
ATOM 1381 C CA . SER A 1 174 ? -34.343 28.016 17.377 1.00 54.97 174 SER A CA 1
ATOM 1382 C C . SER A 1 174 ? -34.772 27.351 18.681 1.00 54.97 174 SER A C 1
ATOM 1384 O O . SER A 1 174 ? -35.482 26.343 18.636 1.00 54.97 174 SER A O 1
ATOM 1386 N N . SER A 1 175 ? -34.328 27.916 19.807 1.00 49.50 175 SER A N 1
ATOM 1387 C CA . SER A 1 175 ? -34.856 27.636 21.148 1.00 49.50 175 SER A CA 1
ATOM 1388 C C . SER A 1 175 ? -36.381 27.628 21.186 1.00 49.50 175 SER A C 1
ATOM 1390 O O . SER A 1 175 ? -36.996 28.402 20.409 1.00 49.50 175 SER A O 1
#

Foldseek 3Di:
DVVCLVPFDLDDDPDPDFDKDKDFCVSSVVSVCVVPVPDDDDDPDDRIDIDTDDDPDPDDVVVVVVVVVVVVVCVVVVVVVVCQCPVVVDDPVVVVQVVCCVVVVDGDPDDDPVNVCVVVVVVVVCCVLPVVPDDDDPDPDDHPVNVVVVVVVVVVVVVVVVVCVVVVVDPDDDD

Radius of gyration: 27.7 Å; chains: 1; bounding box: 59×56×77 Å

Secondary structure (DSSP, 8-state):
-HHHHHTS-----SSSS-EEEEEEHHHHHHHHHHH-TT------S-SEEEEEE-------HHHHHHHHHHHHHHHHHHHHHHHHHHHS---HHHHHHHHHHHHHSS---SS-HHHHHHHHHHHHHHHHHTTTSSS--S-SSPPHHHHHHHHHHHHHHHHHHHHHHHHT-------

InterPro domains:
  IPR021997 Stage V sporulation protein AA [PF12164] (2-54)
  IPR038548 Stage V sporulation protein AA, N-terminal domain superfamily [G3DSA:2.60.480.10] (1-62)

pLDDT: mean 80.35, std 10.69, range [47.62, 95.12]

Organism: Anaerostipes caccae (strain DSM 14662 / CCUG 47493 / JCM 13470 / NCIMB 13811 / L1-92) (NCBI:txid411490)

Sequence (175 aa):
MEQKVKEAKLFHFKKRGNEREIISILKAVEVIKEIDKTAEVVNMGPEDFIVYLKEVTQEKKWAHYLKIAGVCLVAFFGASFSIMSYNTDVAIDDLFATVYQLVMGTPPKGPTILHLAYTAGLAIGIVIFFNHAGKIKLTDDPTPFEVQMRLYERDVNDTLMIDAGRKKEEQDVSS